Protein AF-A0A7J3T0Y8-F1 (afdb_monomer_lite)

Radius of gyration: 13.3 Å; chains: 1; bounding box: 34×31×29 Å

pLDDT: mean 95.01, std 4.12, range [70.19, 98.31]

Foldseek 3Di:
DDDPVVLVVVDDALVVVLVPDDPPLSVLLVVLLVPDDDDVVVLVVVLVCAPVDD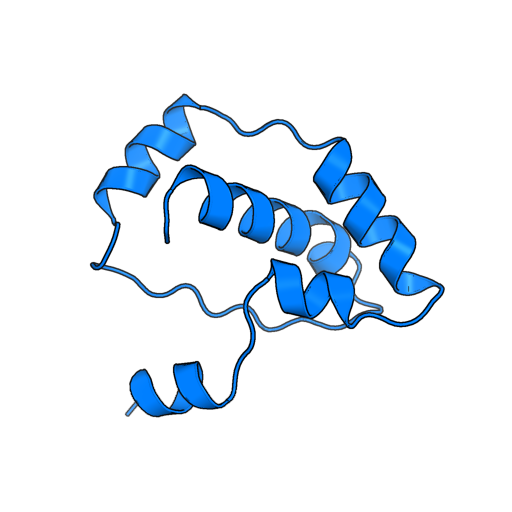DDDDDDSPDPVCSNPSSVSNVSCVSRVD

Structure (mmCIF, N/CA/C/O backbone):
data_AF-A0A7J3T0Y8-F1
#
_entry.id   AF-A0A7J3T0Y8-F1
#
loop_
_atom_site.group_PDB
_atom_site.id
_atom_site.type_symbol
_atom_site.label_atom_id
_atom_site.label_alt_id
_atom_site.label_comp_id
_atom_site.label_asym_id
_atom_site.label_entity_id
_atom_site.label_seq_id
_atom_site.pdbx_PDB_ins_code
_atom_site.Cartn_x
_atom_site.Cartn_y
_atom_site.Cartn_z
_atom_site.occupancy
_atom_site.B_iso_or_equiv
_atom_site.auth_seq_id
_atom_site.auth_comp_id
_atom_site.auth_asym_id
_atom_site.auth_atom_id
_atom_site.pdbx_PDB_model_num
ATOM 1 N N . MET A 1 1 ? -22.453 -14.070 -4.107 1.00 70.19 1 MET A N 1
ATOM 2 C CA . MET A 1 1 ? -22.203 -13.429 -2.797 1.00 70.19 1 MET A CA 1
ATOM 3 C C . MET A 1 1 ? -20.699 -13.371 -2.589 1.00 70.19 1 MET A C 1
ATOM 5 O O . MET A 1 1 ? -20.032 -14.340 -2.927 1.00 70.19 1 MET A O 1
ATOM 9 N N . VAL A 1 2 ? -20.158 -12.241 -2.138 1.00 83.31 2 VAL A N 1
ATOM 10 C CA . VAL A 1 2 ? -18.707 -12.049 -1.976 1.00 83.31 2 VAL A CA 1
ATOM 11 C C . VAL A 1 2 ? -18.228 -12.789 -0.721 1.00 83.31 2 VAL A C 1
ATOM 13 O O . VAL A 1 2 ? -18.754 -12.553 0.361 1.00 83.31 2 VAL A O 1
ATOM 16 N N . ASN A 1 3 ? -17.242 -13.679 -0.862 1.00 91.88 3 ASN A N 1
ATOM 17 C CA . ASN A 1 3 ? -16.645 -14.431 0.246 1.00 91.88 3 ASN A CA 1
ATOM 18 C C . ASN A 1 3 ? -15.339 -13.754 0.698 1.00 91.88 3 ASN A C 1
ATOM 20 O O . ASN A 1 3 ? -14.273 -14.002 0.136 1.00 91.88 3 ASN A O 1
ATOM 24 N N . LEU A 1 4 ? -15.424 -12.867 1.695 1.00 89.94 4 LEU A N 1
ATOM 25 C CA . LEU A 1 4 ? -14.265 -12.111 2.192 1.00 89.94 4 LEU A CA 1
ATOM 26 C C . LEU A 1 4 ? -13.144 -13.003 2.766 1.00 89.94 4 LEU A C 1
ATOM 28 O O . LEU A 1 4 ? -11.985 -12.736 2.446 1.00 89.94 4 LEU A O 1
ATOM 32 N N . PRO A 1 5 ? -13.429 -14.068 3.550 1.00 92.75 5 PRO A N 1
ATOM 33 C CA . PRO A 1 5 ? -12.400 -15.025 3.963 1.00 92.75 5 PRO A CA 1
ATOM 34 C C . PRO A 1 5 ? -11.627 -15.646 2.795 1.00 92.75 5 PRO A C 1
ATOM 36 O O . PRO A 1 5 ? -10.402 -15.731 2.834 1.00 92.75 5 PRO A O 1
ATOM 39 N N . GLU A 1 6 ? -12.327 -16.053 1.735 1.00 95.06 6 GLU A N 1
ATOM 40 C CA . GLU A 1 6 ? -11.684 -16.633 0.554 1.00 95.06 6 GLU A CA 1
ATOM 41 C C . GLU A 1 6 ? -10.821 -15.609 -0.189 1.00 95.06 6 GLU A C 1
ATOM 43 O O . GLU A 1 6 ? -9.697 -15.929 -0.576 1.00 95.06 6 GLU A O 1
ATOM 48 N N . ILE A 1 7 ? -11.314 -14.375 -0.353 1.00 93.75 7 ILE A N 1
ATOM 49 C CA . ILE A 1 7 ? -10.536 -13.285 -0.953 1.00 93.75 7 ILE A CA 1
ATOM 50 C C . ILE A 1 7 ? -9.261 -13.059 -0.146 1.00 93.75 7 ILE A C 1
ATOM 52 O O . ILE A 1 7 ? -8.176 -13.089 -0.719 1.00 93.75 7 ILE 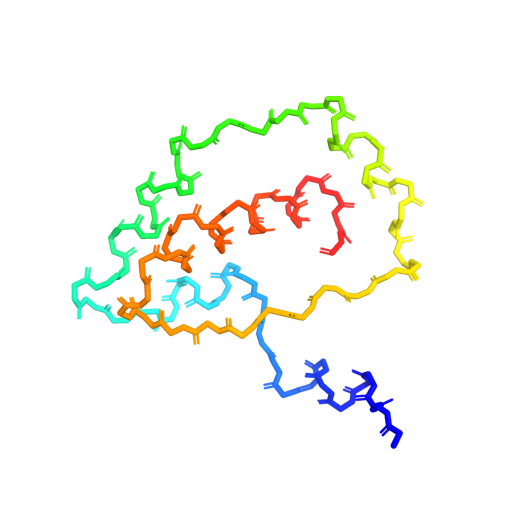A O 1
ATOM 56 N N . ARG A 1 8 ? -9.367 -12.934 1.183 1.00 91.81 8 ARG A N 1
ATOM 57 C CA . ARG A 1 8 ? -8.208 -12.749 2.063 1.00 91.81 8 ARG A CA 1
ATOM 58 C C . ARG A 1 8 ? -7.161 -13.846 1.861 1.00 91.81 8 ARG A C 1
ATOM 60 O O . ARG A 1 8 ? -5.987 -13.523 1.722 1.00 91.81 8 ARG A O 1
ATOM 67 N N . ASN A 1 9 ? -7.584 -15.107 1.765 1.00 94.88 9 ASN A N 1
ATOM 68 C CA . ASN A 1 9 ? -6.686 -16.253 1.572 1.00 94.88 9 ASN A CA 1
ATOM 69 C C . ASN A 1 9 ? -6.013 -16.299 0.189 1.00 94.88 9 ASN A C 1
ATOM 71 O O . ASN A 1 9 ? -4.974 -16.937 0.039 1.00 94.88 9 ASN A O 1
ATOM 75 N N . LYS A 1 10 ? -6.606 -15.667 -0.830 1.00 95.44 10 LYS A N 1
ATOM 76 C CA . LYS A 1 10 ? -6.099 -15.658 -2.215 1.00 95.44 10 LYS A CA 1
ATOM 77 C C . LYS A 1 10 ? -5.364 -14.370 -2.589 1.00 95.44 10 LYS A C 1
ATOM 79 O O . LYS A 1 10 ? -4.914 -14.233 -3.725 1.00 95.44 10 LYS A O 1
ATOM 84 N N . THR A 1 11 ? -5.260 -13.423 -1.664 1.00 95.50 11 THR A N 1
ATOM 85 C CA . THR A 1 11 ? -4.615 -12.123 -1.882 1.00 95.50 11 THR A CA 1
ATOM 86 C C . THR A 1 11 ? -3.374 -11.968 -1.016 1.00 95.50 11 THR A C 1
ATOM 88 O O . THR A 1 11 ? -3.132 -12.750 -0.103 1.00 95.50 11 THR A O 1
ATOM 91 N N . VAL A 1 12 ? -2.590 -10.938 -1.312 1.00 96.56 12 VAL A N 1
ATOM 92 C CA . VAL A 1 12 ? -1.431 -10.520 -0.519 1.00 96.56 12 VAL A CA 1
ATOM 93 C C . VAL A 1 12 ? -1.629 -9.079 -0.069 1.00 96.56 12 VAL A C 1
ATOM 95 O O . VAL A 1 12 ? -2.412 -8.335 -0.666 1.00 96.56 12 VAL A O 1
ATOM 98 N N . THR A 1 13 ? -0.903 -8.659 0.961 1.00 96.38 13 THR A N 1
ATOM 99 C CA . THR A 1 13 ? -0.887 -7.253 1.377 1.00 96.38 13 THR A CA 1
ATOM 100 C C . THR A 1 13 ? -0.274 -6.362 0.291 1.00 96.38 13 THR A C 1
ATOM 102 O O . THR A 1 13 ? 0.507 -6.810 -0.554 1.00 96.38 13 THR A O 1
ATOM 105 N N . ALA A 1 14 ? -0.571 -5.059 0.327 1.00 96.81 14 ALA A N 1
ATOM 106 C CA . ALA A 1 14 ? 0.016 -4.102 -0.614 1.00 96.81 14 ALA A CA 1
ATOM 107 C C . ALA A 1 14 ? 1.559 -4.082 -0.546 1.00 96.81 14 ALA A C 1
ATOM 109 O O . ALA A 1 14 ? 2.223 -4.005 -1.582 1.00 96.81 14 ALA A O 1
ATOM 110 N N . SER A 1 15 ? 2.140 -4.208 0.653 1.00 96.62 15 SER A N 1
ATOM 111 C CA . SER A 1 15 ? 3.596 -4.285 0.840 1.00 96.62 15 SER A CA 1
ATOM 112 C C . SER A 1 15 ? 4.194 -5.568 0.247 1.00 96.62 15 SER A C 1
ATOM 114 O O . SER A 1 15 ? 5.207 -5.495 -0.451 1.00 96.62 15 SER A O 1
ATOM 116 N N . GLU A 1 16 ? 3.566 -6.729 0.452 1.00 97.44 16 GLU A N 1
ATOM 117 C CA . GLU A 1 16 ? 3.998 -7.992 -0.166 1.00 97.44 16 GLU A CA 1
ATOM 118 C C . GLU A 1 16 ? 3.900 -7.942 -1.692 1.00 97.44 16 GLU A C 1
ATOM 120 O O . GLU A 1 16 ? 4.845 -8.337 -2.375 1.00 97.44 16 GLU A O 1
ATOM 125 N N . TYR A 1 17 ? 2.814 -7.379 -2.235 1.00 97.75 17 TYR A N 1
ATOM 126 C CA . TYR A 1 17 ? 2.663 -7.179 -3.676 1.00 97.75 17 TYR A CA 1
ATOM 127 C C . TYR A 1 17 ? 3.821 -6.356 -4.252 1.00 97.75 17 TYR A C 1
ATOM 129 O O . TYR A 1 17 ? 4.474 -6.800 -5.195 1.00 97.75 17 TYR A O 1
ATOM 137 N N . ILE A 1 18 ? 4.127 -5.191 -3.662 1.00 97.75 18 ILE A N 1
ATOM 138 C CA . ILE A 1 18 ? 5.228 -4.322 -4.115 1.00 97.75 18 ILE A CA 1
ATOM 139 C C . ILE A 1 18 ? 6.573 -5.057 -4.044 1.00 97.75 18 ILE A C 1
ATOM 141 O O . ILE A 1 18 ? 7.396 -4.929 -4.952 1.00 97.75 18 ILE A O 1
ATOM 145 N N . ASN A 1 19 ? 6.803 -5.837 -2.986 1.00 96.44 19 ASN A N 1
ATOM 146 C CA . ASN A 1 19 ? 8.039 -6.598 -2.813 1.00 96.44 19 ASN A CA 1
ATOM 147 C C . ASN A 1 19 ? 8.184 -7.753 -3.812 1.00 96.44 19 ASN A C 1
ATOM 149 O O . ASN A 1 19 ? 9.309 -8.051 -4.215 1.00 96.44 19 ASN A O 1
ATOM 153 N N . GLY A 1 20 ? 7.072 -8.355 -4.238 1.00 97.19 20 GLY A N 1
ATOM 154 C CA . GLY A 1 20 ? 7.030 -9.423 -5.238 1.00 97.19 20 GLY A CA 1
ATOM 155 C C . GLY A 1 20 ? 7.124 -8.949 -6.694 1.00 97.19 20 GLY A C 1
ATOM 156 O O . GLY A 1 20 ? 7.280 -9.777 -7.595 1.00 97.19 20 GLY A O 1
ATOM 157 N N . LEU A 1 21 ? 7.047 -7.639 -6.960 1.00 97.50 21 LEU A N 1
ATOM 158 C CA . LEU A 1 21 ? 7.169 -7.107 -8.319 1.00 97.50 21 LEU A CA 1
ATOM 159 C C . LEU A 1 21 ? 8.560 -7.371 -8.909 1.00 97.50 21 LEU A C 1
ATOM 161 O O . LEU A 1 21 ? 9.593 -7.147 -8.278 1.00 97.50 21 LEU A O 1
ATOM 165 N N . LYS A 1 22 ? 8.585 -7.776 -10.180 1.00 95.94 22 LYS A N 1
ATOM 166 C CA . LYS A 1 22 ? 9.820 -7.883 -10.966 1.00 95.94 22 LYS A CA 1
ATOM 167 C C . LYS A 1 22 ? 10.236 -6.517 -11.516 1.00 95.94 22 LYS A C 1
ATOM 169 O O . LYS A 1 22 ? 9.419 -5.602 -11.665 1.00 95.94 22 LYS A O 1
ATOM 174 N N . GLN A 1 23 ? 11.518 -6.390 -11.846 1.00 94.06 23 GLN A N 1
ATOM 175 C CA . GLN A 1 23 ? 12.007 -5.244 -12.610 1.00 94.06 23 GLN A CA 1
ATOM 176 C C . GLN A 1 23 ? 11.410 -5.236 -14.030 1.00 94.06 23 GLN A C 1
ATOM 178 O O . GLN A 1 23 ? 11.076 -6.306 -14.545 1.00 94.06 23 GLN A O 1
ATOM 183 N N . PRO A 1 24 ? 11.237 -4.057 -14.657 1.00 92.88 24 PRO A N 1
ATOM 184 C CA . PRO A 1 24 ? 11.586 -2.713 -14.162 1.00 92.88 24 PRO A CA 1
ATOM 185 C C . PRO A 1 24 ? 10.491 -2.067 -13.292 1.00 92.88 24 PRO A C 1
ATOM 187 O O . PRO A 1 24 ? 10.621 -0.939 -12.826 1.00 92.88 24 PRO A O 1
ATOM 190 N N . PHE A 1 25 ? 9.358 -2.745 -13.091 1.00 95.56 25 PHE A N 1
ATOM 191 C CA . PHE A 1 25 ? 8.180 -2.116 -12.496 1.00 95.56 25 PHE A CA 1
ATOM 192 C C . PHE A 1 25 ? 8.308 -1.869 -10.997 1.00 95.56 25 PHE A C 1
ATOM 194 O O . PHE A 1 25 ? 7.673 -0.951 -10.490 1.00 95.56 25 PHE A O 1
ATOM 201 N N . ARG A 1 26 ? 9.110 -2.658 -10.279 1.00 96.88 26 ARG A N 1
ATOM 202 C CA . ARG A 1 26 ? 9.253 -2.538 -8.823 1.00 96.88 26 ARG A CA 1
ATOM 203 C C . ARG A 1 26 ? 9.744 -1.157 -8.385 1.00 96.88 26 ARG A C 1
ATOM 205 O O . ARG A 1 26 ? 9.256 -0.618 -7.393 1.00 96.88 26 ARG A O 1
ATOM 212 N N . GLU A 1 27 ? 10.686 -0.579 -9.123 1.00 96.25 27 GLU A N 1
ATOM 213 C CA . GLU A 1 27 ? 11.363 0.653 -8.722 1.00 96.25 27 GLU A CA 1
ATOM 214 C C . GLU A 1 27 ? 10.405 1.843 -8.612 1.00 96.25 27 GLU A C 1
ATOM 216 O O . GLU A 1 27 ? 10.400 2.524 -7.588 1.00 96.25 27 GLU A O 1
ATOM 221 N N . LYS A 1 28 ? 9.506 2.031 -9.588 1.00 96.25 28 LYS A N 1
ATOM 222 C CA . LYS A 1 28 ? 8.506 3.114 -9.543 1.00 96.25 28 LYS A CA 1
ATOM 223 C C . LYS A 1 28 ? 7.560 3.004 -8.338 1.00 96.25 28 LYS A C 1
ATOM 225 O O . LYS A 1 28 ? 7.218 4.025 -7.745 1.00 96.25 28 LYS A O 1
ATOM 230 N N . PHE A 1 29 ? 7.177 1.789 -7.929 1.00 98.25 29 PHE A N 1
ATOM 231 C CA . PHE A 1 29 ? 6.333 1.591 -6.743 1.00 98.25 29 PHE A CA 1
ATOM 232 C C . PHE A 1 29 ? 7.103 1.924 -5.458 1.00 98.25 29 PHE A C 1
ATOM 234 O O . PHE A 1 29 ? 6.585 2.632 -4.596 1.00 98.25 29 PHE A O 1
ATOM 241 N N . LEU A 1 30 ? 8.352 1.459 -5.336 1.00 97.69 30 LEU A N 1
ATOM 242 C CA . LEU A 1 30 ? 9.198 1.753 -4.176 1.00 97.69 30 LEU A CA 1
ATOM 243 C C . LEU A 1 30 ? 9.530 3.246 -4.064 1.00 97.69 30 LEU A C 1
ATOM 245 O O . LEU A 1 30 ? 9.455 3.806 -2.972 1.00 97.69 30 LEU A O 1
ATOM 249 N N . ALA A 1 31 ? 9.858 3.897 -5.182 1.00 97.31 31 ALA A N 1
ATOM 250 C CA . ALA A 1 31 ? 10.134 5.329 -5.230 1.00 97.31 31 ALA A CA 1
ATOM 251 C C . ALA A 1 31 ? 8.926 6.136 -4.739 1.00 97.31 31 ALA A C 1
ATOM 253 O O . ALA A 1 31 ? 9.069 7.035 -3.908 1.00 97.31 31 ALA A O 1
ATOM 254 N N . ARG A 1 32 ? 7.716 5.764 -5.176 1.00 98.06 32 ARG A N 1
ATOM 255 C CA . ARG A 1 32 ? 6.487 6.402 -4.704 1.00 98.06 32 ARG A CA 1
ATOM 256 C C . ARG A 1 32 ? 6.232 6.138 -3.221 1.00 98.06 32 ARG A C 1
ATOM 258 O O . ARG A 1 32 ? 5.922 7.086 -2.510 1.00 98.06 32 ARG A O 1
ATOM 265 N N . LYS A 1 33 ? 6.420 4.902 -2.737 1.00 97.56 33 LYS A N 1
ATOM 266 C CA . LYS A 1 33 ? 6.254 4.564 -1.310 1.00 97.56 33 LYS A CA 1
ATOM 267 C C . LYS A 1 33 ? 7.170 5.404 -0.413 1.00 97.56 33 LYS A C 1
ATOM 269 O O . LYS A 1 33 ? 6.755 5.836 0.648 1.00 97.56 33 LYS A O 1
ATOM 274 N N . ARG A 1 34 ? 8.413 5.645 -0.842 1.00 97.50 34 ARG A N 1
ATOM 275 C CA . ARG A 1 34 ? 9.402 6.419 -0.068 1.00 97.50 34 ARG A CA 1
ATOM 276 C C . ARG A 1 34 ? 9.142 7.923 -0.067 1.00 97.50 34 ARG A C 1
ATOM 278 O O . ARG A 1 34 ? 9.529 8.597 0.877 1.00 97.50 34 ARG A O 1
ATOM 285 N N . THR A 1 35 ? 8.569 8.451 -1.146 1.00 97.88 35 THR A N 1
ATOM 286 C CA . THR A 1 35 ? 8.432 9.904 -1.352 1.00 97.88 35 THR A CA 1
ATOM 287 C C . THR A 1 35 ? 7.048 10.440 -1.002 1.00 97.88 35 THR A C 1
ATOM 289 O O . THR A 1 35 ? 6.896 11.644 -0.818 1.00 97.88 35 THR A O 1
ATOM 292 N N . TYR A 1 36 ? 6.028 9.582 -0.920 1.00 98.12 36 TYR A N 1
ATOM 293 C CA . TYR A 1 36 ? 4.681 10.011 -0.567 1.00 98.12 36 TYR A CA 1
ATOM 294 C C . TYR A 1 36 ? 4.556 10.308 0.930 1.00 98.12 36 TYR A C 1
ATOM 296 O O . TYR A 1 36 ? 4.909 9.480 1.765 1.00 98.12 36 TYR A O 1
ATOM 304 N N . GLN A 1 37 ? 3.995 11.471 1.257 1.00 97.88 37 GLN A N 1
ATOM 305 C CA . GLN A 1 37 ? 3.657 11.861 2.622 1.00 97.88 37 GLN A CA 1
ATOM 306 C C . GLN A 1 37 ? 2.151 11.725 2.825 1.00 97.88 37 GLN A C 1
ATOM 308 O O . GLN A 1 37 ? 1.360 12.291 2.068 1.00 97.88 37 GLN A O 1
ATOM 313 N N . LEU A 1 38 ? 1.756 10.956 3.838 1.00 97.94 38 LEU A N 1
ATOM 314 C CA . LEU A 1 38 ? 0.353 10.787 4.190 1.00 97.94 38 LEU A CA 1
ATOM 315 C C . LEU A 1 38 ? -0.216 12.088 4.768 1.00 97.94 38 LEU A C 1
ATOM 317 O O . LEU A 1 38 ? 0.435 12.773 5.557 1.00 97.94 38 LEU A O 1
ATOM 321 N N . ASN A 1 39 ? -1.468 12.390 4.429 1.00 97.69 39 ASN A N 1
ATOM 322 C CA . ASN A 1 39 ? -2.230 13.391 5.163 1.00 97.69 39 ASN A CA 1
ATOM 323 C C . ASN A 1 39 ? -2.663 12.784 6.507 1.00 97.69 39 ASN A C 1
ATOM 325 O O . ASN A 1 39 ? -3.529 11.908 6.547 1.00 97.69 39 ASN A O 1
ATOM 329 N N . MET A 1 40 ? -2.067 13.258 7.602 1.00 96.62 40 MET A N 1
ATOM 330 C CA . MET A 1 40 ? -2.315 12.695 8.929 1.00 96.62 40 MET A CA 1
ATOM 331 C C . MET A 1 40 ? -3.743 12.918 9.436 1.00 96.62 40 MET A C 1
ATOM 333 O O . MET A 1 40 ? -4.236 12.081 10.185 1.00 96.62 40 MET A O 1
ATOM 337 N N . GLU A 1 41 ? -4.437 13.972 9.004 1.00 97.00 41 GLU A N 1
ATOM 338 C CA . GLU A 1 41 ? -5.855 14.172 9.329 1.00 97.00 41 GLU A CA 1
ATOM 339 C C . GLU A 1 41 ? -6.710 13.049 8.726 1.00 97.00 41 GLU A C 1
ATOM 341 O O . GLU A 1 41 ? -7.484 12.398 9.430 1.00 97.00 41 GLU A O 1
ATOM 346 N N . ALA A 1 42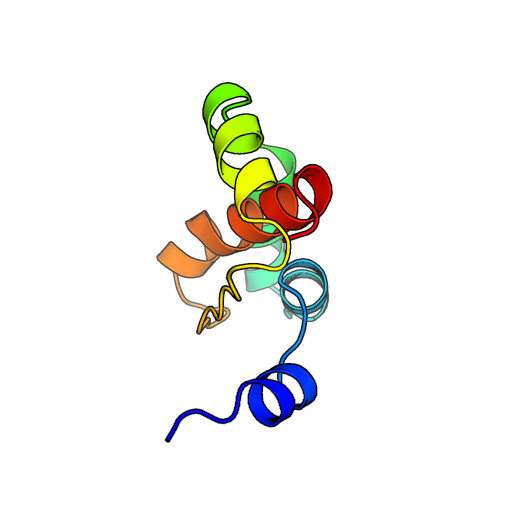 ? -6.488 12.738 7.445 1.00 95.94 42 ALA A N 1
ATOM 347 C CA . ALA A 1 42 ? -7.167 11.634 6.772 1.00 95.94 42 ALA A CA 1
ATOM 348 C C . ALA A 1 42 ? -6.815 10.274 7.402 1.00 95.94 42 ALA A C 1
ATOM 350 O O . ALA A 1 42 ? -7.692 9.434 7.594 1.00 95.94 42 ALA A O 1
ATOM 351 N N . VAL A 1 43 ? -5.550 10.057 7.785 1.00 97.00 43 VAL A N 1
ATOM 352 C CA . VAL A 1 43 ? -5.117 8.833 8.487 1.00 97.00 43 VAL A CA 1
ATOM 353 C C . VAL A 1 43 ? -5.889 8.636 9.793 1.00 97.00 43 VAL A C 1
ATOM 355 O O . VAL A 1 43 ? -6.325 7.520 10.074 1.00 97.00 43 VAL A O 1
ATOM 358 N N . GLN A 1 44 ? -6.087 9.692 10.588 1.00 95.75 44 GLN A N 1
ATOM 359 C CA . GLN A 1 44 ? -6.840 9.591 11.844 1.00 95.75 44 GLN A CA 1
ATOM 360 C C . GLN A 1 44 ? -8.308 9.228 11.606 1.00 95.75 44 GLN A C 1
ATOM 362 O O . GLN A 1 44 ? -8.850 8.383 12.316 1.00 95.75 44 GLN A O 1
ATOM 367 N N . GLN A 1 45 ? -8.933 9.792 10.571 1.00 94.81 45 GLN A N 1
ATOM 368 C CA . GLN A 1 45 ? -10.297 9.419 10.189 1.00 94.81 45 GLN A CA 1
ATOM 369 C C . GLN A 1 45 ? -10.377 7.951 9.742 1.00 94.81 45 GLN A C 1
ATOM 371 O O . GLN A 1 45 ? -11.282 7.226 10.149 1.00 94.81 45 GLN A O 1
ATOM 376 N N . LEU A 1 46 ? -9.397 7.474 8.967 1.00 95.06 46 LEU A N 1
ATOM 377 C CA . LEU A 1 46 ? -9.346 6.087 8.497 1.00 95.06 46 LEU A CA 1
ATOM 378 C C . LEU A 1 46 ? -9.095 5.077 9.626 1.00 95.06 46 LEU A C 1
ATOM 380 O O . LEU A 1 46 ? -9.649 3.980 9.586 1.00 95.06 46 LEU A O 1
ATOM 384 N N . LYS A 1 47 ? -8.332 5.438 10.668 1.00 94.31 47 LYS A N 1
ATOM 385 C CA . LYS A 1 47 ? -8.135 4.583 11.857 1.00 94.31 47 LYS A CA 1
ATOM 386 C C . LYS A 1 47 ? -9.453 4.185 12.518 1.00 94.31 47 LYS A C 1
ATOM 388 O O . LYS A 1 47 ? -9.559 3.065 13.016 1.00 94.31 47 LYS A O 1
ATOM 393 N N . ALA A 1 48 ? -10.462 5.056 12.484 1.00 92.19 48 ALA A N 1
ATOM 394 C CA . ALA A 1 48 ? -11.782 4.755 13.030 1.00 92.19 48 ALA A CA 1
ATOM 395 C C . ALA A 1 48 ? -12.491 3.601 12.295 1.00 92.19 48 ALA A C 1
ATOM 397 O O . ALA A 1 48 ? -13.365 2.965 12.875 1.00 92.19 48 ALA A O 1
ATOM 398 N N . LEU A 1 49 ? -12.096 3.289 11.055 1.00 91.81 49 LEU A N 1
ATOM 399 C CA . LEU A 1 49 ? -12.669 2.207 10.246 1.00 91.81 49 LEU A CA 1
ATOM 400 C C . LEU A 1 49 ? -11.979 0.853 10.457 1.00 91.81 49 LEU A C 1
ATOM 402 O O . LEU A 1 49 ? -12.366 -0.140 9.834 1.00 91.81 49 LEU A O 1
ATOM 406 N N . LYS A 1 50 ? -10.957 0.781 11.317 1.00 90.00 50 LYS A N 1
ATOM 407 C CA . LYS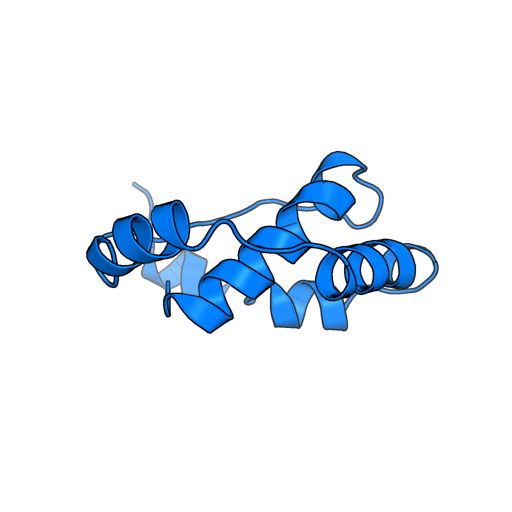 A 1 50 ? -10.214 -0.455 11.569 1.00 90.00 50 LYS A CA 1
ATOM 408 C C . LYS A 1 50 ? -11.159 -1.590 11.978 1.00 90.00 50 LYS A C 1
ATOM 410 O O . LYS A 1 50 ? -11.930 -1.462 12.925 1.00 90.00 50 LYS A O 1
ATOM 415 N N . GLY A 1 51 ? -11.086 -2.709 11.257 1.00 88.19 51 GLY A N 1
ATOM 416 C CA . GLY A 1 51 ? -11.931 -3.888 11.482 1.00 88.19 51 GLY A CA 1
ATOM 417 C C . GLY A 1 51 ? -13.364 -3.779 10.947 1.00 88.19 51 GLY A C 1
ATOM 418 O O . GLY A 1 51 ? -14.096 -4.762 11.013 1.00 88.19 51 GLY A O 1
ATOM 419 N N . GLN A 1 52 ? -13.763 -2.628 10.395 1.00 90.75 52 GLN A N 1
ATOM 420 C CA . GLN A 1 52 ? -15.103 -2.405 9.838 1.00 90.75 52 GLN A CA 1
ATOM 421 C C . GLN A 1 52 ? -15.136 -2.536 8.313 1.00 90.75 52 GLN A C 1
ATOM 423 O O . GLN A 1 52 ? -16.183 -2.832 7.741 1.00 90.75 52 GLN A O 1
ATOM 428 N N . CYS A 1 53 ? -14.002 -2.334 7.641 1.00 89.12 53 CYS A N 1
ATOM 429 C CA . CYS A 1 53 ? -13.892 -2.471 6.195 1.00 89.12 53 CYS A CA 1
ATOM 430 C C . CYS A 1 53 ? -12.671 -3.303 5.786 1.00 89.12 53 CYS A C 1
ATOM 432 O O . CYS A 1 53 ? -11.702 -3.441 6.531 1.00 89.12 53 CYS A O 1
ATOM 434 N N . MET A 1 54 ? -12.742 -3.869 4.581 1.00 90.12 54 MET A N 1
ATOM 435 C CA . MET A 1 54 ? -11.634 -4.542 3.910 1.00 90.12 54 MET A CA 1
ATOM 436 C C . MET A 1 54 ? -11.443 -3.877 2.551 1.00 90.12 54 MET A C 1
ATOM 438 O O . MET A 1 54 ? -12.372 -3.838 1.744 1.00 90.12 54 MET A O 1
ATOM 442 N N . VAL A 1 55 ? -10.242 -3.362 2.295 1.00 93.31 55 VAL A N 1
ATOM 443 C CA . VAL A 1 55 ? -9.891 -2.773 0.999 1.00 93.31 55 VAL A CA 1
ATOM 444 C C . VAL A 1 55 ? -9.230 -3.843 0.139 1.00 93.31 55 VAL A C 1
ATOM 446 O O . VAL A 1 55 ? -8.166 -4.353 0.476 1.00 93.31 55 VAL A O 1
ATOM 449 N N . VAL A 1 56 ? -9.856 -4.171 -0.990 1.00 94.62 56 VAL A N 1
ATOM 450 C CA . VAL A 1 56 ? -9.321 -5.121 -1.973 1.00 94.62 56 VAL A CA 1
ATOM 451 C C . VAL A 1 56 ? -8.990 -4.351 -3.244 1.00 94.62 56 VAL A C 1
ATOM 453 O O . VAL A 1 56 ? -9.881 -3.804 -3.891 1.00 94.62 56 VAL A O 1
ATOM 456 N N . ALA A 1 57 ? -7.707 -4.295 -3.598 1.00 95.88 57 ALA A N 1
ATOM 457 C CA . ALA A 1 57 ? -7.231 -3.588 -4.780 1.00 95.88 57 ALA A CA 1
ATOM 458 C C . ALA A 1 57 ? -6.751 -4.575 -5.850 1.00 95.88 57 ALA A C 1
ATOM 460 O O . ALA A 1 57 ? -5.868 -5.397 -5.607 1.00 95.88 57 ALA A O 1
ATOM 461 N N . PHE A 1 58 ? -7.295 -4.452 -7.059 1.00 95.56 58 PHE A N 1
ATOM 462 C CA . PHE A 1 58 ? -6.790 -5.156 -8.235 1.00 95.56 58 PHE A CA 1
ATOM 463 C C . PHE A 1 58 ? -5.696 -4.318 -8.888 1.00 95.56 58 PHE A C 1
ATOM 465 O O . PHE A 1 58 ? -5.851 -3.114 -9.081 1.00 95.56 58 PHE A O 1
ATOM 472 N N . SER A 1 59 ? -4.568 -4.948 -9.204 1.00 96.38 59 SER A N 1
ATOM 473 C CA . SER A 1 59 ? -3.366 -4.247 -9.643 1.00 96.38 59 SER A CA 1
ATOM 474 C C . SER A 1 59 ? -2.630 -5.030 -10.720 1.00 96.38 59 SER A C 1
ATOM 476 O O . SER A 1 59 ? -2.727 -6.253 -10.802 1.00 96.38 59 SER A O 1
ATOM 478 N N . ALA A 1 60 ? -1.864 -4.307 -11.532 1.00 96.56 60 ALA A N 1
ATOM 479 C CA . ALA A 1 60 ? -0.931 -4.874 -12.491 1.00 96.56 60 ALA A CA 1
ATOM 480 C C . ALA A 1 60 ? 0.399 -4.114 -12.439 1.00 96.56 60 ALA A C 1
ATOM 482 O O . ALA A 1 60 ? 0.434 -2.903 -12.216 1.00 96.56 60 ALA A O 1
ATOM 483 N N . ALA A 1 61 ? 1.514 -4.805 -12.677 1.00 96.25 61 ALA A N 1
ATOM 484 C CA . ALA A 1 61 ? 2.849 -4.207 -12.589 1.00 96.25 61 ALA A CA 1
ATOM 485 C C . ALA A 1 61 ? 3.041 -3.034 -13.575 1.00 96.25 61 ALA A C 1
ATOM 487 O O . ALA A 1 61 ? 3.646 -2.004 -13.263 1.00 96.25 61 ALA A O 1
ATOM 488 N N . TRP A 1 62 ? 2.475 -3.166 -14.772 1.00 95.62 62 TRP A N 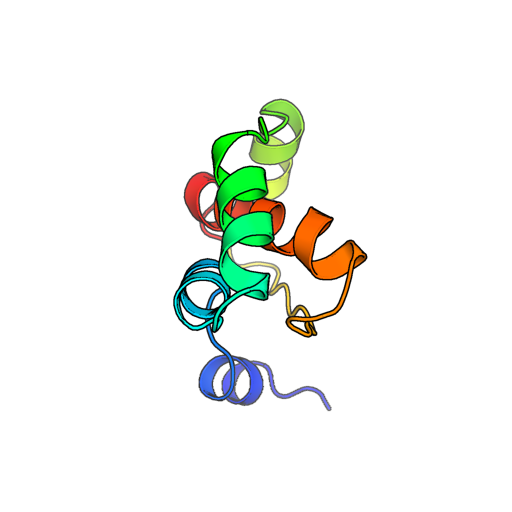1
ATOM 489 C CA . TRP A 1 62 ? 2.568 -2.180 -15.846 1.00 95.62 62 TRP A CA 1
ATOM 490 C C . TRP A 1 62 ? 1.574 -1.018 -15.696 1.00 95.62 62 TRP A C 1
ATOM 492 O O . TRP A 1 62 ? 1.746 0.013 -16.338 1.00 95.62 62 TRP A O 1
ATOM 502 N N . CYS A 1 63 ? 0.588 -1.130 -14.804 1.00 97.25 63 CYS A N 1
ATOM 503 C CA . CYS A 1 63 ? -0.448 -0.120 -14.606 1.00 97.25 63 CYS A CA 1
ATOM 504 C C . CYS A 1 63 ? 0.129 1.157 -13.964 1.00 97.25 63 CYS A C 1
ATOM 506 O O . CYS A 1 63 ? 0.792 1.117 -12.919 1.00 97.25 63 CYS A O 1
ATOM 508 N N . LYS A 1 64 ? -0.105 2.303 -14.616 1.00 96.50 64 LYS A N 1
ATOM 509 C CA . LYS A 1 64 ? 0.374 3.623 -14.177 1.00 96.50 64 LYS A CA 1
ATOM 510 C C . LYS A 1 64 ? -0.277 4.038 -12.859 1.00 96.50 64 LYS A C 1
ATOM 512 O O . LYS A 1 64 ? 0.432 4.366 -11.912 1.00 96.50 64 LYS A O 1
ATOM 517 N N . ASP A 1 65 ? -1.600 3.948 -12.777 1.00 97.75 65 ASP A N 1
ATOM 518 C CA . ASP A 1 65 ? -2.352 4.364 -11.587 1.00 97.75 65 ASP A CA 1
ATOM 519 C C . ASP A 1 65 ? -2.065 3.456 -10.392 1.00 97.75 65 ASP A C 1
ATOM 521 O O . ASP A 1 65 ? -1.988 3.906 -9.251 1.00 97.75 65 ASP A O 1
ATOM 525 N N . CYS A 1 66 ? -1.797 2.181 -10.657 1.00 98.06 66 CYS A N 1
ATOM 526 C CA . CYS A 1 66 ? -1.391 1.221 -9.647 1.00 98.06 66 CYS A CA 1
ATOM 527 C C . CYS A 1 66 ? -0.035 1.607 -9.040 1.00 98.06 66 CYS A C 1
ATOM 529 O O . CYS A 1 66 ? 0.114 1.600 -7.820 1.00 98.06 66 CYS A O 1
ATOM 531 N N . ALA A 1 67 ? 0.929 2.022 -9.869 1.00 97.81 67 ALA A N 1
ATOM 532 C CA . ALA A 1 67 ? 2.217 2.527 -9.393 1.00 97.81 67 ALA A CA 1
ATOM 533 C C . ALA A 1 67 ? 2.091 3.839 -8.601 1.00 97.81 67 ALA A C 1
ATOM 535 O O . ALA A 1 67 ? 2.917 4.103 -7.730 1.00 97.81 67 ALA A O 1
ATOM 536 N N . ALA A 1 68 ? 1.062 4.645 -8.876 1.00 97.81 68 ALA A N 1
ATOM 537 C CA . ALA A 1 68 ? 0.800 5.882 -8.150 1.00 97.81 68 ALA A CA 1
ATOM 538 C C . ALA A 1 68 ? 0.117 5.652 -6.788 1.00 97.81 68 ALA A C 1
ATOM 540 O O . ALA A 1 68 ? 0.430 6.376 -5.840 1.00 97.81 68 ALA A O 1
ATOM 541 N N . ASN A 1 69 ? -0.777 4.658 -6.689 1.00 98.06 69 ASN A N 1
ATOM 542 C CA . ASN A 1 69 ? -1.729 4.536 -5.577 1.00 98.06 69 ASN A CA 1
ATOM 543 C C . ASN A 1 69 ? -1.541 3.297 -4.682 1.00 98.06 69 ASN A C 1
ATOM 545 O O . ASN A 1 69 ? -1.737 3.400 -3.475 1.00 98.06 69 ASN A O 1
ATOM 549 N N . ILE A 1 70 ? -1.106 2.142 -5.202 1.00 98.19 70 ILE A N 1
ATOM 550 C CA . ILE A 1 70 ? -0.838 0.959 -4.352 1.00 98.19 70 ILE A CA 1
ATOM 551 C C . ILE A 1 70 ? 0.244 1.240 -3.290 1.00 98.19 70 ILE A C 1
ATOM 553 O O . ILE A 1 70 ? 0.069 0.813 -2.150 1.00 98.19 70 ILE A O 1
ATOM 557 N N . PRO A 1 71 ? 1.326 1.993 -3.584 1.00 98.31 71 PRO A N 1
ATOM 558 C CA . PRO A 1 71 ? 2.281 2.410 -2.556 1.00 98.31 71 PRO A CA 1
ATOM 559 C C . PRO A 1 71 ? 1.659 3.236 -1.429 1.00 98.31 71 PRO A C 1
ATOM 561 O O . PRO A 1 71 ? 2.079 3.108 -0.284 1.00 98.31 71 PRO A O 1
ATOM 564 N N . VAL A 1 72 ? 0.645 4.048 -1.741 1.00 97.94 72 VAL A N 1
ATOM 565 C CA . VAL A 1 72 ? -0.087 4.837 -0.743 1.00 97.94 72 VAL A CA 1
ATOM 566 C C . VAL A 1 72 ? -0.928 3.922 0.142 1.00 97.94 72 VAL A C 1
ATOM 568 O O . VAL A 1 72 ? -0.905 4.080 1.356 1.00 97.94 72 VAL A O 1
ATOM 571 N N . LEU A 1 73 ? -1.593 2.913 -0.435 1.00 97.38 73 LEU A N 1
ATOM 572 C CA . LEU A 1 73 ? -2.315 1.901 0.346 1.00 97.38 73 LEU A CA 1
ATOM 573 C C . LEU A 1 73 ? -1.381 1.133 1.291 1.00 97.38 73 LEU A C 1
ATOM 575 O O . LEU A 1 73 ? -1.749 0.889 2.432 1.00 97.38 73 LEU A O 1
ATOM 579 N N . ALA A 1 74 ? -0.160 0.809 0.853 1.00 97.81 74 ALA A N 1
ATOM 580 C CA . ALA A 1 74 ? 0.827 0.162 1.716 1.00 97.81 74 ALA A CA 1
ATOM 581 C C . ALA A 1 74 ? 1.189 1.022 2.943 1.00 97.81 74 ALA A C 1
ATOM 583 O O . ALA A 1 74 ? 1.230 0.501 4.053 1.00 97.81 74 ALA A O 1
ATOM 584 N N . LEU A 1 75 ? 1.401 2.331 2.753 1.00 98.06 75 LEU A N 1
ATOM 585 C CA . LEU A 1 75 ? 1.654 3.270 3.854 1.00 98.06 75 LEU A CA 1
ATOM 586 C C . LEU A 1 75 ? 0.429 3.422 4.769 1.00 98.06 75 LEU A C 1
ATOM 588 O O . LEU A 1 75 ? 0.562 3.460 5.988 1.00 98.06 75 LEU A O 1
ATOM 592 N N . LEU A 1 76 ? -0.775 3.492 4.193 1.00 96.75 76 LEU A N 1
ATOM 593 C CA . LEU A 1 76 ? -2.011 3.590 4.969 1.00 96.75 76 LEU A CA 1
ATOM 594 C C . LEU A 1 76 ? -2.220 2.358 5.848 1.00 96.75 76 LEU A C 1
ATOM 596 O O . LEU A 1 76 ? -2.551 2.521 7.017 1.00 96.75 76 LEU A O 1
ATOM 600 N N . THR A 1 77 ? -1.999 1.146 5.335 1.00 94.62 77 THR A N 1
ATOM 601 C CA . THR A 1 77 ? -2.068 -0.087 6.136 1.00 94.62 77 THR A CA 1
ATOM 602 C C . THR A 1 77 ? -1.050 -0.069 7.280 1.00 94.62 77 THR A C 1
ATOM 604 O O . THR A 1 77 ? -1.400 -0.434 8.400 1.00 94.62 77 THR A O 1
ATOM 607 N N . GLU A 1 78 ? 0.177 0.408 7.042 1.00 94.75 78 GLU A N 1
ATOM 608 C CA . GLU A 1 78 ? 1.217 0.534 8.078 1.00 94.75 78 GLU A CA 1
ATOM 609 C C . GLU A 1 78 ? 0.806 1.501 9.201 1.00 94.75 78 GLU A C 1
ATOM 611 O O . GLU A 1 78 ? 0.974 1.184 10.377 1.00 94.75 78 GLU A O 1
ATOM 616 N N . GLU A 1 79 ? 0.195 2.638 8.857 1.00 95.56 79 GLU A N 1
ATOM 617 C CA . GLU A 1 79 ? -0.227 3.643 9.839 1.00 95.56 79 GLU A CA 1
ATOM 618 C C . GLU A 1 79 ? -1.550 3.323 10.541 1.00 95.56 79 GLU A C 1
ATOM 620 O O . GLU A 1 79 ? -1.737 3.656 11.713 1.00 95.56 79 GLU A O 1
ATOM 625 N N . THR A 1 80 ? -2.511 2.736 9.827 1.00 94.06 80 THR A N 1
ATOM 626 C CA . THR A 1 80 ? -3.895 2.567 10.307 1.00 94.06 80 THR A CA 1
ATOM 627 C C . THR A 1 80 ? -4.183 1.158 10.821 1.00 94.06 80 THR A C 1
ATOM 629 O O . THR A 1 80 ? -5.062 0.976 11.666 1.00 94.06 80 THR A O 1
ATOM 632 N N . GLY A 1 81 ? -3.439 0.153 10.352 1.00 87.88 81 GLY A N 1
ATOM 633 C CA . GLY A 1 81 ? -3.746 -1.258 10.574 1.00 87.88 81 GLY A CA 1
ATOM 634 C C . GLY A 1 81 ? -5.013 -1.739 9.859 1.00 87.88 81 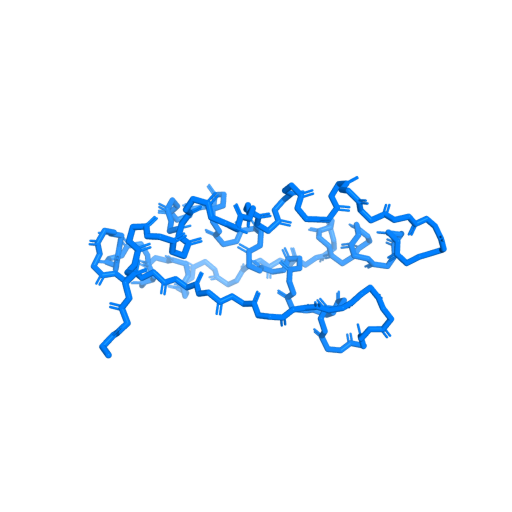GLY A C 1
ATOM 635 O O . GLY A 1 81 ? -5.582 -2.739 10.306 1.00 87.88 81 GLY A O 1
ATOM 636 N N . LEU A 1 82 ? -5.467 -1.004 8.833 1.00 85.06 82 LEU A N 1
ATOM 637 C CA . LEU A 1 82 ? -6.474 -1.436 7.856 1.00 85.06 82 LEU A CA 1
ATOM 638 C C . LEU A 1 82 ? -5.917 -2.496 6.903 1.00 85.06 82 LEU A C 1
ATOM 640 O O . LEU A 1 82 ? -4.784 -2.301 6.399 1.00 85.06 82 LEU A O 1
#

Secondary structure (DSSP, 8-state):
---HHHHHHH---HHHHHHHPPTTHHHHHHHHHHHPPP-HHHHHHHHTTTTT--------TT-HHHHHHHHHHHHHHHHH--

Sequence (82 aa):
MVNLPEIRNKTVTASEYINGLKQPFREKFLARKRTYQLNMEAVQQLKALKGQCMVVAFSAAWCKDCAANIPVLALLTEETGL